Protein AF-A0A3B8PLU9-F1 (afdb_monomer)

Secondary structure (DSSP, 8-state):
---------------------------------PPPPPP----SEEEEEETTTTEEEEEESSS-EEEEEE-TTT-BEEETTEEPB-SSSSB-BGGG--EEEEEEEESS-EEE-TT--TTT-GGGTTS-EEEEEEES--EEE--SS-EEEEEEESS-EEE--

Structure (mmCIF, N/CA/C/O backbone):
data_AF-A0A3B8PLU9-F1
#
_entry.id   AF-A0A3B8PLU9-F1
#
loop_
_atom_site.group_PDB
_atom_site.id
_atom_site.type_symbol
_atom_site.label_atom_id
_atom_site.label_alt_id
_atom_site.label_comp_id
_atom_site.label_asym_id
_atom_site.label_entity_id
_atom_site.label_seq_id
_atom_site.pdbx_PDB_ins_code
_atom_site.Cartn_x
_atom_site.Cartn_y
_atom_site.Cartn_z
_atom_site.occupancy
_atom_site.B_iso_or_equiv
_atom_site.auth_seq_id
_atom_site.auth_comp_id
_atom_site.auth_asym_id
_atom_site.auth_atom_id
_atom_site.pdbx_PDB_model_num
ATOM 1 N N . MET A 1 1 ? 70.080 -74.258 66.917 1.00 35.28 1 MET A N 1
ATOM 2 C CA . MET A 1 1 ? 70.996 -73.400 66.132 1.00 35.28 1 MET A CA 1
ATOM 3 C C . MET A 1 1 ? 70.220 -72.204 65.600 1.00 35.28 1 MET A C 1
ATOM 5 O O . MET A 1 1 ? 69.130 -72.420 65.094 1.00 35.28 1 MET A O 1
ATOM 9 N N . ARG A 1 2 ? 70.853 -71.019 65.653 1.00 40.19 2 ARG A N 1
ATOM 10 C CA . ARG A 1 2 ? 70.473 -69.711 65.072 1.00 40.19 2 ARG A CA 1
ATOM 11 C C . ARG A 1 2 ? 69.335 -68.950 65.753 1.00 40.19 2 ARG A C 1
ATOM 13 O O . ARG A 1 2 ? 68.298 -69.531 66.012 1.00 40.19 2 ARG A O 1
ATOM 20 N N . PHE A 1 3 ? 69.388 -67.638 65.955 1.00 38.44 3 PHE A N 1
ATOM 21 C CA . PHE A 1 3 ? 70.419 -66.618 66.225 1.00 38.44 3 PHE A CA 1
ATOM 22 C C . PHE A 1 3 ? 69.562 -65.376 66.557 1.00 38.44 3 PHE A C 1
ATOM 24 O O . PHE A 1 3 ? 68.587 -65.108 65.858 1.00 38.44 3 PHE A O 1
ATOM 31 N N . SER A 1 4 ? 69.873 -64.679 67.647 1.00 49.12 4 SER A N 1
ATOM 32 C CA . SER A 1 4 ? 69.232 -63.443 68.126 1.00 49.12 4 SER A CA 1
ATOM 33 C C . SER A 1 4 ? 69.298 -62.314 67.087 1.00 49.12 4 SER A C 1
ATOM 35 O O . SER A 1 4 ? 70.133 -62.404 66.192 1.00 49.12 4 SER A O 1
ATOM 37 N N . SER A 1 5 ? 68.527 -61.225 67.251 1.00 44.94 5 SER A N 1
ATOM 38 C CA . SER A 1 5 ? 69.094 -59.857 67.338 1.00 44.94 5 SER A CA 1
ATOM 39 C C . SER A 1 5 ? 68.025 -58.749 67.220 1.00 44.94 5 SER A C 1
ATOM 41 O O . SER A 1 5 ? 67.476 -58.506 66.150 1.00 44.94 5 SER A O 1
ATOM 43 N N . TRP A 1 6 ? 67.829 -58.029 68.332 1.00 40.12 6 TRP A N 1
ATOM 44 C CA . TRP A 1 6 ? 67.984 -56.565 68.362 1.00 40.12 6 TRP A CA 1
ATOM 45 C C . TRP A 1 6 ? 66.875 -55.709 67.729 1.00 40.12 6 TRP A C 1
ATOM 47 O O . TRP A 1 6 ? 67.048 -55.003 66.740 1.00 40.12 6 TRP A O 1
ATOM 57 N N . LEU A 1 7 ? 65.743 -55.674 68.436 1.00 47.16 7 LEU A N 1
ATOM 58 C CA . LEU A 1 7 ? 65.169 -54.386 68.818 1.00 47.16 7 LEU A CA 1
ATOM 59 C C . LEU A 1 7 ? 66.227 -53.633 69.623 1.00 47.16 7 LEU A C 1
ATOM 61 O O . LEU A 1 7 ? 66.482 -54.023 70.755 1.00 47.16 7 LEU A O 1
ATOM 65 N N . GLU A 1 8 ? 66.806 -52.575 69.068 1.00 39.22 8 GLU A N 1
ATOM 66 C CA . GLU A 1 8 ? 66.984 -51.346 69.831 1.00 39.22 8 GLU A CA 1
ATOM 67 C C . GLU A 1 8 ? 67.415 -50.174 68.950 1.00 39.22 8 GLU A C 1
ATOM 69 O O . GLU A 1 8 ? 68.437 -50.178 68.274 1.00 39.22 8 GLU A O 1
ATOM 74 N N . THR A 1 9 ? 66.636 -49.111 69.110 1.00 43.59 9 THR A N 1
ATOM 75 C CA . THR A 1 9 ? 67.189 -47.773 69.282 1.00 43.59 9 THR A CA 1
ATOM 76 C C . THR A 1 9 ? 67.480 -47.003 68.002 1.00 43.59 9 THR A C 1
ATOM 78 O O . THR A 1 9 ? 68.545 -47.053 67.401 1.00 43.59 9 THR A O 1
ATOM 81 N N . VAL A 1 10 ? 66.474 -46.186 67.669 1.00 45.22 10 VAL A N 1
ATOM 82 C CA . VAL A 1 10 ? 66.592 -44.723 67.637 1.00 45.22 10 VAL A CA 1
ATOM 83 C C . VAL A 1 10 ? 67.921 -44.240 67.076 1.00 45.22 10 VAL A C 1
ATOM 85 O O . VAL A 1 10 ? 68.936 -44.309 67.756 1.00 45.22 10 VAL A O 1
ATOM 88 N N . ARG A 1 11 ? 67.869 -43.554 65.935 1.00 43.47 11 ARG A N 1
ATOM 89 C CA . ARG A 1 11 ? 68.372 -42.181 65.858 1.00 43.47 11 ARG A CA 1
ATOM 90 C C . ARG A 1 11 ? 68.079 -41.573 64.491 1.00 43.47 11 ARG A C 1
ATOM 92 O O . ARG A 1 11 ? 68.584 -42.004 63.470 1.00 43.47 11 ARG A O 1
ATOM 99 N N . ILE A 1 12 ? 67.357 -40.459 64.582 1.00 42.72 12 ILE A N 1
ATOM 100 C CA . ILE A 1 12 ? 67.765 -39.191 63.974 1.00 42.72 12 ILE A CA 1
ATOM 101 C C . ILE A 1 12 ? 67.522 -39.124 62.468 1.00 42.72 12 ILE A C 1
ATOM 103 O O . ILE A 1 12 ? 68.250 -39.647 61.642 1.00 42.72 12 ILE A O 1
ATOM 107 N N . ARG A 1 13 ? 66.413 -38.458 62.138 1.00 43.69 13 ARG A N 1
ATOM 108 C CA . ARG A 1 13 ? 66.403 -37.155 61.453 1.00 43.69 13 ARG A CA 1
ATOM 109 C C . ARG A 1 13 ? 67.237 -37.159 60.172 1.00 43.69 13 ARG A C 1
ATOM 111 O O . ARG A 1 13 ? 68.454 -37.083 60.234 1.00 43.69 13 ARG A O 1
ATOM 118 N N . LEU A 1 14 ? 66.553 -36.995 59.048 1.00 43.28 14 LEU A N 1
ATOM 119 C CA . LEU A 1 14 ? 66.641 -35.807 58.187 1.00 43.28 14 LEU A CA 1
ATOM 120 C C . LEU A 1 14 ? 65.974 -36.156 56.860 1.00 43.28 14 LEU A C 1
ATOM 122 O O . LEU A 1 14 ? 66.463 -36.978 56.100 1.00 43.28 14 LEU A O 1
ATOM 126 N N . GLY A 1 15 ? 64.837 -35.529 56.583 1.00 40.97 15 GLY A N 1
ATOM 127 C CA . GLY A 1 15 ? 64.157 -35.739 55.312 1.00 40.97 15 GLY A CA 1
ATOM 128 C C . GLY A 1 15 ? 62.782 -35.110 55.278 1.00 40.97 15 GLY A C 1
ATOM 129 O O . GLY A 1 15 ? 61.786 -35.794 55.095 1.00 40.97 15 GLY A O 1
ATOM 130 N N . ARG A 1 16 ? 62.728 -33.799 55.524 1.00 51.34 16 ARG A N 1
ATOM 131 C CA . ARG A 1 16 ? 61.553 -32.953 55.308 1.00 51.34 16 ARG A CA 1
ATOM 132 C C . ARG A 1 16 ? 60.817 -33.358 54.027 1.00 51.34 16 ARG A C 1
ATOM 134 O O . ARG A 1 16 ? 61.357 -33.200 52.940 1.00 51.34 16 ARG A O 1
ATOM 141 N N . SER A 1 17 ? 59.541 -33.695 54.139 1.00 46.19 17 SER A N 1
ATOM 142 C CA . SER A 1 17 ? 58.591 -33.267 53.119 1.00 46.19 17 SER A CA 1
ATOM 143 C C . SER A 1 17 ? 57.216 -33.091 53.741 1.00 46.19 17 SER A C 1
ATOM 145 O O . SER A 1 17 ? 56.416 -34.016 53.850 1.00 46.19 17 SER A O 1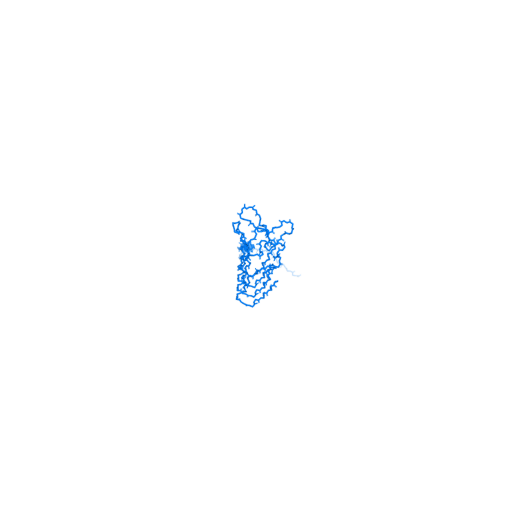
ATOM 147 N N . ARG A 1 18 ? 56.949 -31.851 54.166 1.00 51.06 18 ARG A N 1
ATOM 148 C CA . ARG A 1 18 ? 55.586 -31.330 54.243 1.00 51.06 18 ARG A CA 1
ATOM 149 C C . ARG A 1 18 ? 54.992 -31.487 52.845 1.00 51.06 18 ARG A C 1
ATOM 151 O O . ARG A 1 18 ? 55.233 -30.640 51.986 1.00 51.06 18 ARG A O 1
ATOM 158 N N . ARG A 1 19 ? 54.196 -32.530 52.613 1.00 49.59 19 ARG A N 1
ATOM 159 C CA . ARG A 1 19 ? 53.262 -32.527 51.486 1.00 49.59 19 ARG A CA 1
ATOM 160 C C . ARG A 1 19 ? 52.163 -31.528 51.827 1.00 49.59 19 ARG A C 1
ATOM 162 O O . ARG A 1 19 ? 51.157 -31.858 52.443 1.00 49.59 19 ARG A O 1
ATOM 169 N N . ARG A 1 20 ? 52.443 -30.263 51.491 1.00 50.72 20 ARG A N 1
ATOM 170 C CA . ARG A 1 20 ? 51.455 -29.196 51.338 1.00 50.72 20 ARG A CA 1
ATOM 171 C C . ARG A 1 20 ? 50.312 -29.777 50.517 1.00 50.72 20 ARG A C 1
ATOM 173 O O . ARG A 1 20 ? 50.534 -30.165 49.372 1.00 50.72 20 ARG A O 1
ATOM 180 N N . GLY A 1 21 ? 49.123 -29.843 51.109 1.00 49.34 21 GLY A N 1
ATOM 181 C CA . GLY A 1 21 ? 47.904 -30.026 50.340 1.00 49.34 21 GLY A CA 1
ATOM 182 C C . GLY A 1 21 ? 47.909 -28.974 49.242 1.00 49.34 21 GLY A C 1
ATOM 183 O O . GLY A 1 21 ? 47.992 -27.776 49.517 1.00 49.34 21 GLY A O 1
ATOM 184 N N . THR A 1 22 ? 47.923 -29.423 47.996 1.00 54.22 22 THR A N 1
ATOM 185 C CA . THR A 1 22 ? 47.724 -28.561 46.845 1.00 54.22 22 THR A CA 1
ATOM 186 C C . THR A 1 22 ? 46.280 -28.089 46.912 1.00 54.22 22 THR A C 1
ATOM 188 O O . THR A 1 22 ? 45.369 -28.717 46.378 1.00 54.22 22 THR A O 1
ATOM 191 N N . GLN A 1 23 ? 46.048 -26.979 47.616 1.00 57.41 23 GLN A N 1
ATOM 192 C CA . GLN A 1 23 ? 44.858 -26.173 47.397 1.00 57.41 23 GLN A CA 1
ATOM 193 C C . GLN A 1 23 ? 44.911 -25.759 45.931 1.00 57.41 23 GLN A C 1
ATOM 195 O O . GLN A 1 23 ? 45.637 -24.842 45.550 1.00 57.41 23 GLN A O 1
ATOM 200 N N . ARG A 1 24 ? 44.194 -26.506 45.087 1.00 56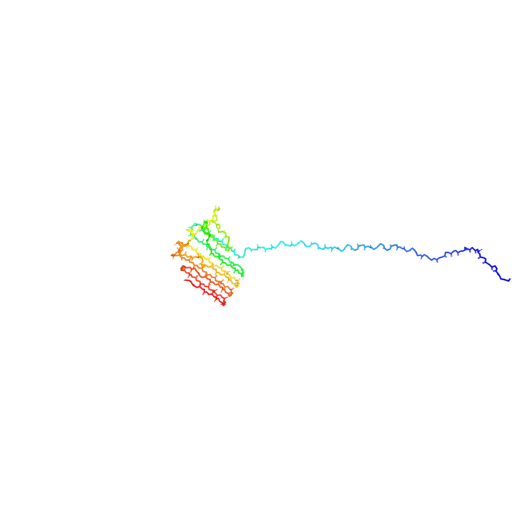.97 24 ARG A N 1
ATOM 201 C CA . ARG A 1 24 ? 43.864 -26.088 43.733 1.00 56.97 24 ARG A CA 1
ATOM 202 C C . ARG A 1 24 ? 43.179 -24.737 43.876 1.00 56.97 24 ARG A C 1
ATOM 204 O O . ARG A 1 24 ? 42.013 -24.673 44.259 1.00 56.97 24 ARG A O 1
ATOM 211 N N . LEU A 1 25 ? 43.926 -23.669 43.615 1.00 60.88 25 LEU A N 1
ATOM 212 C CA . LEU A 1 25 ? 43.372 -22.342 43.425 1.00 60.88 25 LEU A CA 1
ATOM 213 C C . LEU A 1 25 ? 42.349 -22.491 42.305 1.00 60.88 25 LEU A C 1
ATOM 215 O O . LEU A 1 25 ? 42.704 -22.726 41.149 1.00 60.88 25 LEU A O 1
ATOM 219 N N . ARG A 1 26 ? 41.065 -22.467 42.673 1.00 60.75 26 ARG A N 1
ATOM 220 C CA . ARG A 1 26 ? 39.966 -22.415 41.718 1.00 60.75 26 ARG A CA 1
ATOM 221 C C . ARG A 1 26 ? 40.181 -21.145 40.909 1.00 60.75 26 ARG A C 1
ATOM 223 O O . ARG A 1 26 ? 39.891 -20.051 41.384 1.00 60.75 26 ARG A O 1
ATOM 230 N N . ARG A 1 27 ? 40.735 -21.291 39.706 1.00 60.53 27 ARG A N 1
ATOM 231 C CA . ARG A 1 27 ? 40.785 -20.226 38.713 1.00 60.53 27 ARG A CA 1
ATOM 232 C C . ARG A 1 27 ? 39.330 -19.847 38.453 1.00 60.53 27 ARG A C 1
ATOM 234 O O . ARG A 1 27 ? 38.612 -20.605 37.808 1.00 60.53 27 ARG A O 1
ATOM 241 N N . ARG A 1 28 ? 38.871 -18.732 39.035 1.00 63.62 28 ARG A N 1
ATOM 242 C CA . ARG A 1 28 ? 37.598 -18.110 38.662 1.00 63.62 28 ARG A CA 1
ATOM 243 C C . ARG A 1 28 ? 37.772 -17.695 37.210 1.00 63.62 28 ARG A C 1
ATOM 245 O O . ARG A 1 28 ? 38.381 -16.673 36.921 1.00 63.62 28 ARG A O 1
ATOM 252 N N . THR A 1 29 ? 37.332 -18.545 36.294 1.00 67.19 29 THR A N 1
ATOM 253 C CA . THR A 1 29 ? 37.116 -18.147 34.910 1.00 67.19 29 THR A CA 1
ATOM 254 C C . THR A 1 29 ? 36.005 -17.113 34.960 1.00 67.19 29 THR A C 1
ATOM 256 O O . THR A 1 29 ? 34.863 -17.456 35.268 1.00 67.19 29 THR A O 1
ATOM 259 N N . MET A 1 30 ? 36.360 -15.846 34.767 1.00 65.69 30 MET A N 1
ATOM 260 C CA . MET A 1 30 ? 35.392 -14.786 34.533 1.00 65.69 30 MET A CA 1
ATOM 261 C C . MET A 1 30 ? 34.600 -15.215 33.296 1.00 65.69 30 MET A C 1
ATOM 263 O O . MET A 1 30 ? 35.173 -15.356 32.219 1.00 65.69 30 MET A O 1
ATOM 267 N N . ARG A 1 31 ? 33.329 -15.569 33.486 1.00 71.50 31 ARG A N 1
ATOM 268 C CA . ARG A 1 31 ? 32.410 -15.814 32.380 1.00 71.50 31 ARG A CA 1
ATOM 269 C C . ARG A 1 31 ? 31.863 -14.443 32.004 1.00 71.50 31 ARG A C 1
ATOM 271 O O . ARG A 1 31 ? 31.132 -13.897 32.830 1.00 71.50 31 ARG A O 1
ATOM 278 N N . PRO A 1 32 ? 32.248 -13.847 30.864 1.00 71.12 32 PRO A N 1
ATOM 279 C CA . PRO A 1 32 ? 31.536 -12.676 30.384 1.00 71.12 32 PRO A CA 1
ATOM 280 C C . PRO A 1 32 ? 30.076 -13.094 30.195 1.00 71.12 32 PRO A C 1
ATOM 282 O O . PRO A 1 32 ? 29.787 -14.040 29.464 1.00 71.12 32 PRO A O 1
ATOM 285 N N . ALA A 1 33 ? 29.181 -12.466 30.949 1.00 77.06 33 ALA A N 1
ATOM 286 C CA . ALA A 1 33 ? 27.756 -12.547 30.699 1.00 77.06 33 ALA A CA 1
ATOM 287 C C . ALA A 1 33 ? 27.467 -11.463 29.662 1.00 77.06 33 ALA A C 1
ATOM 289 O O . ALA A 1 33 ? 27.616 -10.281 29.957 1.00 77.06 33 ALA A O 1
ATOM 290 N N . VAL A 1 34 ? 27.173 -11.879 28.435 1.00 75.94 34 VAL A N 1
ATOM 291 C CA . VAL A 1 34 ? 26.585 -11.001 27.426 1.00 75.94 34 VAL A CA 1
ATOM 292 C C . VAL A 1 34 ? 25.091 -11.242 27.540 1.00 75.94 34 VAL A C 1
ATOM 294 O O . VAL A 1 34 ? 24.648 -12.381 27.381 1.00 75.94 34 VAL A O 1
ATOM 297 N N . GLU A 1 35 ? 24.338 -10.215 27.914 1.00 81.88 35 GLU A N 1
ATOM 298 C CA . GLU A 1 35 ? 22.884 -10.282 27.834 1.00 81.88 35 GLU A CA 1
ATOM 299 C C . GLU A 1 35 ? 22.519 -10.335 26.346 1.00 81.88 35 GLU A C 1
ATOM 301 O O . GLU A 1 35 ? 23.032 -9.515 25.577 1.00 81.88 35 GLU A O 1
ATOM 306 N N . PRO A 1 36 ? 21.735 -11.334 25.901 1.00 79.81 36 PRO A N 1
ATOM 307 C CA . PRO A 1 36 ? 21.265 -11.344 24.529 1.00 79.81 36 PRO A CA 1
ATOM 308 C C . PRO A 1 36 ? 20.439 -10.077 24.323 1.00 79.81 36 PRO A C 1
ATOM 310 O O . PRO A 1 36 ? 19.527 -9.801 25.101 1.00 79.81 36 PRO A O 1
ATOM 313 N N . LEU A 1 37 ? 20.791 -9.299 23.300 1.00 76.25 37 LEU A N 1
ATOM 314 C CA . LEU A 1 37 ? 19.915 -8.233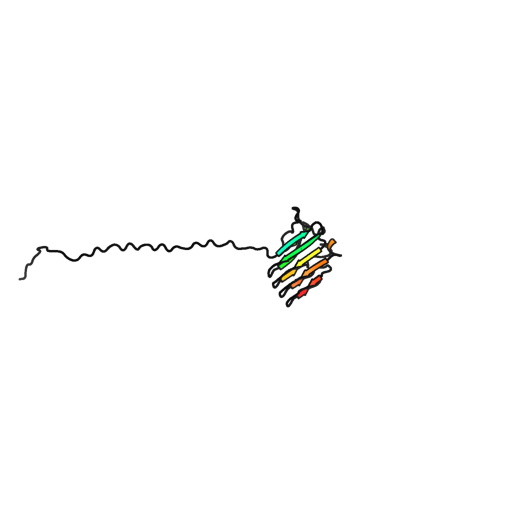 22.837 1.00 76.25 37 LEU A CA 1
ATOM 315 C C . LEU A 1 37 ? 18.578 -8.870 22.457 1.00 76.25 37 LEU A C 1
ATOM 317 O O . LEU A 1 37 ? 18.547 -9.974 21.904 1.00 76.25 37 LEU A O 1
ATOM 321 N N . GLU A 1 38 ? 17.491 -8.188 22.793 1.00 77.81 38 GLU A N 1
ATOM 322 C CA . GLU A 1 38 ? 16.161 -8.570 22.338 1.00 77.81 38 GLU A CA 1
ATOM 323 C C . GLU A 1 38 ? 16.147 -8.719 20.811 1.00 77.81 38 GLU A C 1
ATOM 325 O O . GLU A 1 38 ? 16.833 -7.991 20.084 1.00 77.81 38 GLU A O 1
ATOM 330 N N . SER A 1 39 ? 15.408 -9.711 20.315 1.00 72.06 39 SER A N 1
ATOM 331 C CA . SER A 1 39 ? 15.189 -9.853 18.879 1.00 72.06 39 SER A CA 1
ATOM 332 C C . SER A 1 39 ? 14.490 -8.594 18.371 1.00 72.06 39 SER A C 1
ATOM 334 O O . SER A 1 39 ? 13.424 -8.245 18.869 1.00 72.06 39 SER A O 1
ATOM 336 N N . ARG A 1 40 ? 15.087 -7.905 17.392 1.00 59.34 40 ARG A N 1
ATOM 337 C CA . ARG A 1 40 ? 14.428 -6.783 16.718 1.00 59.34 40 ARG A CA 1
ATOM 338 C C . ARG A 1 40 ? 13.367 -7.357 15.781 1.00 59.34 40 ARG A C 1
ATOM 340 O O . ARG A 1 40 ? 13.716 -8.052 14.834 1.00 59.34 40 ARG A O 1
ATOM 347 N N . THR A 1 41 ? 12.103 -7.066 16.050 1.00 61.59 41 THR A N 1
ATOM 348 C CA . THR A 1 41 ? 11.022 -7.097 15.060 1.00 61.59 41 THR A CA 1
ATOM 349 C C . THR A 1 41 ? 10.851 -5.656 14.595 1.00 61.59 41 THR A C 1
ATOM 351 O O . THR A 1 41 ? 10.203 -4.866 15.281 1.00 61.59 41 THR A O 1
ATOM 354 N N . LEU A 1 42 ? 11.551 -5.258 13.535 1.00 61.56 42 LEU A N 1
ATOM 355 C CA . LEU A 1 42 ? 11.305 -3.949 12.930 1.00 61.56 42 LEU A CA 1
ATOM 356 C C . LEU A 1 42 ? 10.084 -4.097 12.023 1.00 61.56 42 LEU A C 1
ATOM 358 O O . LEU A 1 42 ? 9.986 -5.098 11.319 1.00 61.56 42 LEU A O 1
ATOM 362 N N . LEU A 1 43 ? 9.154 -3.142 12.094 1.00 66.25 43 LEU A N 1
ATOM 363 C CA . LEU A 1 43 ? 8.221 -2.934 10.993 1.00 66.25 43 LEU A CA 1
ATOM 364 C C . LEU A 1 43 ? 9.081 -2.483 9.819 1.00 66.25 43 LEU A C 1
ATOM 366 O O . LEU A 1 43 ? 9.669 -1.407 9.887 1.00 66.25 43 LEU A O 1
ATOM 370 N N . SER A 1 44 ? 9.220 -3.343 8.826 1.00 81.19 44 SER A N 1
ATOM 371 C CA . SER A 1 44 ? 9.842 -3.010 7.550 1.00 81.19 44 SER A CA 1
ATOM 372 C C . SER A 1 44 ? 8.849 -2.327 6.614 1.00 81.19 44 SER A C 1
ATOM 374 O O . SER A 1 44 ? 9.262 -1.549 5.772 1.00 81.19 44 SER A O 1
ATOM 376 N N . VAL A 1 45 ? 7.543 -2.538 6.812 1.00 92.38 45 VAL A N 1
ATOM 377 C CA . VAL A 1 45 ? 6.468 -1.829 6.106 1.00 92.38 45 VAL A CA 1
ATOM 378 C C . VAL A 1 45 ? 5.827 -0.812 7.044 1.00 92.38 45 VAL A C 1
ATOM 380 O O . VAL A 1 45 ? 5.415 -1.148 8.160 1.00 92.38 45 VAL A O 1
ATOM 383 N N . THR A 1 46 ? 5.728 0.433 6.593 1.00 92.88 46 THR A N 1
ATOM 384 C CA . THR A 1 46 ? 5.068 1.529 7.307 1.00 92.88 46 THR A CA 1
ATOM 385 C C . THR A 1 46 ? 3.924 2.091 6.476 1.00 92.88 46 THR A C 1
ATOM 387 O O . THR A 1 46 ? 4.045 2.209 5.266 1.00 92.88 46 THR A O 1
ATOM 390 N N . SER A 1 47 ? 2.808 2.424 7.124 1.00 94.50 47 SER A N 1
ATOM 391 C CA . SER A 1 47 ? 1.624 3.000 6.480 1.00 94.50 47 SER A CA 1
ATOM 392 C C . SER A 1 47 ? 1.204 4.274 7.206 1.00 94.50 47 SER A C 1
ATOM 394 O O . SER A 1 47 ? 1.048 4.259 8.433 1.00 94.50 47 SER A O 1
ATOM 396 N N . VAL A 1 48 ? 0.999 5.363 6.472 1.00 94.69 48 VAL A N 1
ATOM 397 C CA . VAL A 1 48 ? 0.586 6.664 7.004 1.00 94.69 48 VAL A CA 1
ATOM 398 C C . VAL A 1 48 ? -0.617 7.159 6.217 1.00 94.69 48 VAL A C 1
ATOM 400 O O . VAL A 1 48 ? -0.562 7.282 5.001 1.00 94.69 48 VAL A O 1
ATOM 403 N N . PHE A 1 49 ? -1.698 7.476 6.925 1.00 96.50 49 PHE A N 1
ATOM 404 C CA . PHE A 1 49 ? -2.904 8.035 6.327 1.00 96.50 49 PHE A CA 1
ATOM 405 C C . PHE A 1 49 ? -3.032 9.531 6.614 1.00 96.50 49 PHE A C 1
ATOM 407 O O . PHE A 1 49 ? -2.797 9.987 7.739 1.00 96.50 49 PHE A O 1
ATOM 414 N N . ASN A 1 50 ? -3.442 10.299 5.605 1.00 95.00 50 ASN A N 1
ATOM 415 C CA . ASN A 1 50 ? -3.763 11.712 5.736 1.00 95.00 50 ASN A CA 1
ATOM 416 C C . ASN A 1 50 ? -5.287 11.940 5.692 1.00 95.00 50 ASN A C 1
ATOM 418 O O . ASN A 1 50 ? -5.859 12.042 4.607 1.00 95.00 50 ASN A O 1
ATOM 422 N N . PRO A 1 51 ? -5.954 12.160 6.840 1.00 91.56 51 PRO A N 1
ATOM 423 C CA . PRO A 1 51 ? -7.412 12.311 6.901 1.00 91.56 51 PRO A CA 1
ATOM 424 C C . PRO A 1 51 ? -7.940 13.604 6.262 1.00 91.56 51 PRO A C 1
ATOM 426 O O . PRO A 1 51 ? -9.146 13.773 6.106 1.00 91.56 51 PRO A O 1
ATOM 429 N N . MET A 1 52 ? -7.069 14.561 5.924 1.00 90.56 52 MET A N 1
ATOM 430 C CA . MET A 1 52 ? -7.486 15.803 5.263 1.00 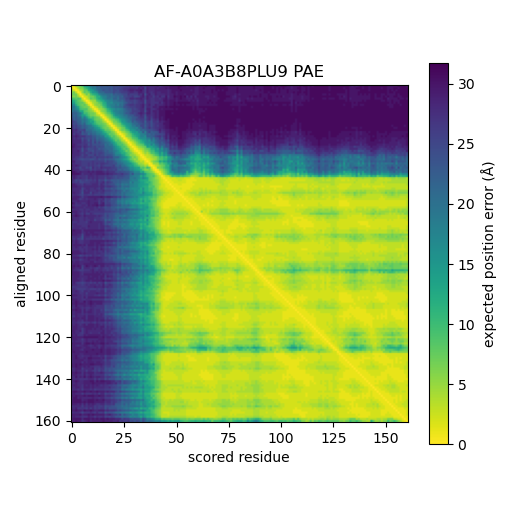90.56 52 MET A CA 1
ATOM 431 C C . MET A 1 52 ? -7.629 15.640 3.749 1.00 90.56 52 MET A C 1
ATOM 433 O O . MET A 1 52 ? -8.364 16.413 3.132 1.00 90.56 52 MET A O 1
ATOM 437 N N . THR A 1 53 ? -6.895 14.697 3.158 1.00 91.38 53 THR A N 1
ATOM 438 C CA . THR A 1 53 ? -6.869 14.454 1.710 1.00 91.38 53 THR A CA 1
ATOM 439 C C . THR A 1 53 ? -7.422 13.082 1.331 1.00 91.38 53 THR A C 1
ATOM 441 O O . THR A 1 53 ? -7.978 12.970 0.243 1.00 91.38 53 THR A O 1
ATOM 444 N N . GLY A 1 54 ? -7.370 12.101 2.239 1.00 92.56 54 GLY A N 1
ATOM 445 C CA . GLY A 1 54 ? -7.737 10.701 2.000 1.00 92.56 54 GLY A CA 1
ATOM 446 C C . GLY A 1 54 ? -6.589 9.860 1.431 1.00 92.56 54 GLY A C 1
ATOM 447 O O . GLY A 1 54 ? -6.819 8.763 0.929 1.00 92.56 54 GLY A O 1
ATOM 448 N N . ASP A 1 55 ? -5.358 10.371 1.501 1.00 94.75 55 ASP A N 1
ATOM 449 C CA . ASP A 1 55 ? -4.187 9.715 0.920 1.00 94.75 55 ASP A CA 1
ATOM 450 C C . ASP A 1 55 ? -3.603 8.687 1.895 1.00 94.75 55 ASP A C 1
ATOM 452 O O . ASP A 1 55 ? -3.355 9.006 3.066 1.00 94.75 55 ASP A O 1
ATOM 456 N N . LEU A 1 56 ? -3.369 7.468 1.409 1.00 96.31 56 LEU A N 1
ATOM 457 C CA . LEU A 1 56 ? -2.638 6.422 2.116 1.00 96.31 56 LEU A CA 1
ATOM 458 C C . LEU A 1 56 ? -1.260 6.225 1.479 1.00 96.31 56 LEU A C 1
ATOM 460 O O . LEU A 1 56 ? -1.162 5.738 0.354 1.00 96.31 56 LEU A O 1
ATOM 464 N N . ASP A 1 57 ? -0.212 6.540 2.235 1.00 96.69 57 ASP A N 1
ATOM 465 C CA . ASP A 1 57 ? 1.178 6.314 1.845 1.00 96.69 57 ASP A CA 1
ATOM 466 C C . ASP A 1 57 ? 1.717 5.061 2.543 1.00 96.69 57 ASP A C 1
ATOM 468 O O . ASP A 1 57 ? 1.627 4.934 3.769 1.00 96.69 57 ASP A O 1
ATOM 472 N N . ILE A 1 58 ? 2.288 4.136 1.772 1.00 96.88 58 ILE A N 1
ATOM 473 C CA . ILE A 1 58 ? 2.913 2.902 2.259 1.00 96.88 58 ILE A CA 1
ATOM 474 C C . ILE A 1 58 ? 4.361 2.861 1.769 1.00 96.88 58 ILE A C 1
ATOM 476 O O . ILE A 1 58 ? 4.611 2.992 0.575 1.00 96.88 58 ILE A O 1
ATOM 480 N N . ASP A 1 59 ? 5.301 2.661 2.687 1.00 95.25 59 ASP A N 1
ATOM 481 C CA . ASP A 1 59 ? 6.742 2.668 2.414 1.00 95.25 59 ASP A CA 1
ATOM 482 C C . ASP A 1 59 ? 7.415 1.455 3.062 1.00 95.25 59 ASP A C 1
ATOM 484 O O . ASP A 1 59 ? 7.048 1.066 4.184 1.00 95.25 59 ASP A O 1
ATOM 488 N N . SER A 1 60 ? 8.392 0.871 2.366 1.00 94.56 60 SER A N 1
ATOM 489 C CA . SER A 1 60 ? 9.221 -0.210 2.891 1.00 94.56 60 SER A CA 1
ATOM 490 C C . SER A 1 60 ? 10.720 -0.026 2.617 1.00 94.56 60 SER A C 1
ATOM 492 O O . SER A 1 60 ? 11.134 0.758 1.764 1.00 94.56 60 SER A O 1
ATOM 494 N N . ASP A 1 61 ? 11.562 -0.677 3.431 1.00 91.25 61 ASP A N 1
ATOM 495 C CA . ASP A 1 61 ? 13.017 -0.460 3.463 1.00 91.25 61 ASP A CA 1
ATOM 496 C C . ASP A 1 61 ? 13.864 -1.715 3.190 1.00 91.25 61 ASP A C 1
ATOM 498 O O . ASP A 1 61 ? 15.101 -1.664 3.275 1.00 91.25 61 ASP A O 1
ATOM 502 N N . ALA A 1 62 ? 13.217 -2.834 2.874 1.00 91.50 62 ALA A N 1
ATOM 503 C CA . ALA A 1 62 ? 13.838 -4.119 2.600 1.00 91.50 62 ALA A CA 1
ATOM 504 C C . ALA A 1 62 ? 12.932 -4.970 1.694 1.00 91.50 62 ALA A C 1
ATOM 506 O O . ALA A 1 62 ? 11.905 -4.508 1.230 1.00 91.50 62 ALA A O 1
ATOM 507 N N . ALA A 1 63 ? 13.331 -6.226 1.466 1.00 93.50 63 ALA A N 1
ATOM 508 C CA . ALA A 1 63 ? 12.500 -7.190 0.756 1.00 93.50 63 ALA A CA 1
ATOM 509 C C . ALA A 1 63 ? 11.300 -7.604 1.617 1.00 93.50 63 ALA A C 1
ATOM 511 O O . ALA A 1 63 ? 11.460 -8.317 2.622 1.00 93.50 63 ALA A O 1
ATOM 512 N N . ASP A 1 64 ? 10.116 -7.209 1.177 1.00 94.88 64 ASP A N 1
ATOM 513 C CA . ASP A 1 64 ? 8.893 -7.234 1.948 1.00 94.88 64 ASP A CA 1
ATOM 514 C C . ASP A 1 64 ? 7.683 -7.720 1.152 1.00 94.88 64 ASP A C 1
ATOM 516 O O . ASP A 1 64 ? 7.674 -7.921 -0.061 1.00 94.88 64 ASP A O 1
ATOM 520 N N . THR A 1 65 ? 6.622 -8.013 1.893 1.00 95.56 65 THR A N 1
ATOM 521 C CA . THR A 1 65 ? 5.311 -8.296 1.319 1.00 95.56 65 THR A CA 1
ATOM 522 C C . THR A 1 65 ? 4.370 -7.202 1.781 1.00 95.56 65 THR A C 1
ATOM 524 O O . THR A 1 65 ? 4.305 -6.931 2.977 1.00 95.56 65 THR A O 1
ATOM 527 N N . ILE A 1 66 ? 3.659 -6.581 0.846 1.00 96.56 66 ILE A N 1
ATOM 528 C CA . ILE A 1 66 ? 2.725 -5.483 1.066 1.00 96.56 66 ILE A CA 1
ATOM 529 C C . ILE A 1 66 ? 1.379 -5.905 0.486 1.00 96.56 66 ILE A C 1
ATOM 531 O O . ILE A 1 66 ? 1.185 -5.942 -0.726 1.00 96.56 66 ILE A O 1
ATOM 535 N N . VAL A 1 67 ? 0.435 -6.235 1.360 1.00 96.81 67 VAL A N 1
ATOM 536 C CA . VAL A 1 67 ? -0.937 -6.579 0.981 1.00 96.81 67 VAL A CA 1
ATOM 537 C C . VAL A 1 67 ? -1.862 -5.501 1.507 1.00 96.81 67 VAL A C 1
ATOM 539 O O . VAL A 1 67 ? -1.943 -5.310 2.723 1.00 96.81 67 VAL A O 1
ATOM 542 N N . VAL A 1 68 ? -2.579 -4.830 0.607 1.00 96.12 68 VAL A N 1
ATOM 543 C CA . VAL A 1 68 ? -3.613 -3.859 0.980 1.00 96.12 68 VAL A CA 1
ATOM 544 C C . VAL A 1 68 ? -4.976 -4.507 0.801 1.00 96.12 68 VAL A C 1
ATOM 546 O O . VAL A 1 68 ? -5.299 -5.050 -0.254 1.00 96.12 68 VAL A O 1
ATOM 549 N N . SER A 1 69 ? -5.779 -4.484 1.858 1.00 94.94 69 SER A N 1
ATOM 550 C CA . SER A 1 69 ? -7.105 -5.098 1.867 1.00 94.94 69 SER A CA 1
ATOM 551 C C . SER A 1 69 ? -8.070 -4.334 2.768 1.00 94.94 69 SER A C 1
ATOM 553 O O . SER A 1 69 ? -7.725 -3.302 3.340 1.00 94.94 69 SER A O 1
ATOM 555 N N . MET A 1 70 ? -9.301 -4.827 2.866 1.00 95.25 70 MET A N 1
ATOM 556 C CA . MET A 1 70 ? -10.331 -4.286 3.745 1.00 95.25 70 MET A CA 1
ATOM 557 C C . MET A 1 70 ? -10.890 -5.411 4.614 1.00 95.25 70 MET A C 1
ATOM 559 O O . MET A 1 70 ? -11.174 -6.503 4.111 1.00 95.25 70 MET A O 1
ATOM 563 N N . ASP A 1 71 ? -11.105 -5.138 5.897 1.00 94.69 71 ASP A N 1
ATOM 564 C CA . ASP A 1 71 ? -11.862 -6.026 6.771 1.00 94.69 71 ASP A CA 1
ATOM 565 C C . ASP A 1 71 ? -13.347 -6.032 6.365 1.00 94.69 71 ASP A C 1
ATOM 567 O O . ASP A 1 71 ? -14.005 -4.995 6.276 1.00 94.69 71 ASP A O 1
ATOM 571 N N . ALA A 1 72 ? -13.901 -7.215 6.105 1.00 89.62 72 ALA A N 1
ATOM 572 C CA . ALA A 1 72 ? -15.273 -7.349 5.617 1.00 89.62 72 ALA A CA 1
ATOM 573 C C . ALA A 1 72 ? -16.352 -7.087 6.688 1.00 89.62 72 ALA A C 1
ATOM 575 O O . ALA A 1 72 ? -17.517 -6.888 6.336 1.00 89.62 72 ALA A O 1
ATOM 576 N N . GLU A 1 73 ? -16.002 -7.134 7.977 1.00 91.94 73 GLU A N 1
ATOM 577 C CA . GLU A 1 73 ? -16.916 -6.876 9.092 1.00 91.94 73 GLU A CA 1
ATOM 578 C C . GLU A 1 73 ? -16.876 -5.408 9.526 1.00 91.94 73 GLU A C 1
ATOM 580 O O . GLU A 1 73 ? -17.933 -4.823 9.778 1.00 91.94 73 GLU A O 1
ATOM 585 N N . THR A 1 74 ? -15.680 -4.818 9.614 1.00 91.56 74 THR A N 1
ATOM 586 C CA . THR A 1 74 ? -15.479 -3.450 10.122 1.00 91.56 74 THR A CA 1
ATOM 587 C C . THR A 1 74 ? -15.292 -2.401 9.031 1.00 91.56 74 THR A C 1
ATOM 589 O O . THR A 1 74 ? -15.346 -1.214 9.344 1.00 91.56 74 THR A O 1
ATOM 592 N N . THR A 1 75 ? -15.125 -2.801 7.763 1.00 92.44 75 THR A N 1
ATOM 593 C CA . THR A 1 75 ? -14.808 -1.921 6.615 1.00 92.44 75 THR A CA 1
ATOM 594 C C . THR A 1 75 ? -13.503 -1.134 6.770 1.00 92.44 75 THR A C 1
ATOM 596 O O . THR A 1 75 ? -13.269 -0.162 6.055 1.00 92.44 75 THR A O 1
ATOM 599 N N . GLU A 1 76 ? -12.645 -1.562 7.696 1.00 95.25 76 GLU A N 1
ATOM 600 C CA . GLU A 1 76 ? -11.357 -0.934 7.975 1.00 95.25 76 GLU A CA 1
ATOM 601 C C . GLU A 1 76 ? -10.315 -1.348 6.937 1.00 95.25 76 GLU A C 1
ATOM 603 O O . GLU A 1 76 ? -10.268 -2.503 6.509 1.00 95.25 76 GLU A O 1
ATOM 608 N N . VAL A 1 77 ? -9.452 -0.411 6.555 1.00 95.50 77 VAL A N 1
ATOM 609 C CA . VAL A 1 77 ? -8.322 -0.670 5.665 1.00 95.50 77 VAL A CA 1
ATOM 610 C C . VAL A 1 77 ? -7.216 -1.378 6.437 1.00 95.50 77 VAL A C 1
ATOM 612 O O . VAL A 1 77 ? -6.826 -0.970 7.536 1.00 95.50 77 VAL A O 1
ATOM 615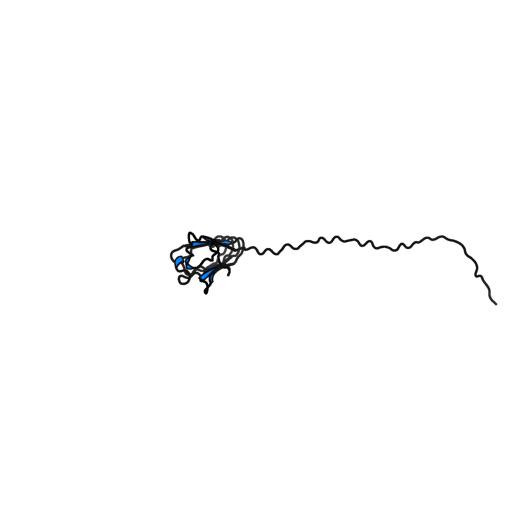 N N . LEU A 1 78 ? -6.704 -2.448 5.838 1.00 95.38 78 LEU A N 1
ATOM 616 C CA . LEU A 1 78 ? -5.654 -3.293 6.384 1.00 95.38 78 LEU A CA 1
ATOM 617 C C . LEU A 1 78 ? -4.422 -3.244 5.479 1.00 95.38 78 LEU A C 1
ATOM 619 O O . LEU A 1 78 ? -4.534 -3.445 4.269 1.00 95.38 78 LEU A O 1
ATOM 623 N N . VAL A 1 79 ? -3.247 -3.076 6.081 1.00 95.44 79 VAL A N 1
ATOM 624 C CA . VAL A 1 79 ? -1.946 -3.306 5.438 1.00 95.44 79 VAL A CA 1
ATOM 625 C C . VAL A 1 79 ? -1.281 -4.471 6.159 1.00 95.44 79 VAL A C 1
ATOM 627 O O . VAL A 1 79 ? -1.039 -4.396 7.363 1.00 95.44 79 VAL A O 1
ATOM 630 N N . ASN A 1 80 ? -1.011 -5.569 5.450 1.00 94.19 80 ASN A N 1
ATOM 631 C CA . ASN A 1 80 ? -0.451 -6.800 6.027 1.00 94.19 80 ASN A CA 1
ATOM 632 C C . ASN A 1 80 ? -1.226 -7.304 7.263 1.00 94.19 80 ASN A C 1
ATOM 634 O O . ASN A 1 80 ? -0.635 -7.586 8.307 1.00 94.19 80 ASN A O 1
ATOM 638 N N . ASP A 1 81 ? -2.557 -7.381 7.152 1.00 92.12 81 ASP A N 1
ATOM 639 C CA . ASP A 1 81 ? -3.493 -7.761 8.227 1.00 92.12 81 ASP A CA 1
ATOM 640 C C . ASP A 1 81 ? -3.507 -6.821 9.455 1.00 92.12 81 ASP A C 1
ATOM 642 O O . ASP A 1 81 ? -4.146 -7.125 10.467 1.00 92.12 81 ASP A O 1
ATOM 646 N N . ALA A 1 82 ? -2.826 -5.673 9.395 1.00 92.75 82 ALA A N 1
ATOM 647 C CA . ALA A 1 82 ? -2.842 -4.658 10.442 1.00 92.75 82 ALA A CA 1
ATOM 648 C C . ALA A 1 82 ? -3.737 -3.479 10.044 1.00 92.75 82 ALA A C 1
ATOM 650 O O . ALA A 1 82 ? -3.615 -2.937 8.948 1.00 92.75 82 ALA A O 1
ATOM 651 N N . VAL A 1 83 ? -4.617 -3.068 10.959 1.00 94.75 83 VAL A N 1
ATOM 652 C CA . VAL A 1 83 ? -5.505 -1.915 10.759 1.00 94.75 83 VAL A CA 1
ATOM 653 C C . VAL A 1 83 ? -4.695 -0.623 10.678 1.00 94.75 83 VAL A C 1
ATOM 655 O O . VAL A 1 83 ? -3.819 -0.383 11.514 1.00 94.75 83 VAL A O 1
ATOM 658 N N . VAL A 1 84 ? -5.020 0.215 9.694 1.00 94.75 84 VAL A N 1
ATOM 659 C CA . VAL A 1 84 ? -4.428 1.548 9.531 1.00 94.75 84 VAL A CA 1
ATOM 660 C C . VAL A 1 84 ? -5.119 2.548 10.467 1.00 94.75 84 VAL A C 1
ATOM 662 O O . VAL A 1 84 ? -6.345 2.644 10.501 1.00 94.75 84 VAL A O 1
ATOM 665 N N . ASP A 1 85 ? -4.328 3.300 11.235 1.00 93.56 85 ASP A N 1
ATOM 666 C CA . ASP A 1 85 ? -4.805 4.346 12.154 1.00 93.56 85 ASP A CA 1
ATOM 667 C C . ASP A 1 85 ? -4.975 5.688 11.421 1.00 93.56 85 ASP A C 1
ATOM 669 O O . ASP A 1 85 ? -4.105 6.096 10.641 1.00 93.56 85 ASP A O 1
ATOM 673 N N . ASP A 1 86 ? -6.065 6.400 11.710 1.00 92.50 86 ASP A N 1
ATOM 674 C CA . ASP A 1 86 ? -6.424 7.676 11.069 1.00 92.50 86 ASP A CA 1
ATOM 675 C C . ASP A 1 86 ? -5.589 8.886 11.550 1.00 92.50 86 ASP A C 1
ATOM 677 O O . ASP A 1 86 ? -5.824 10.026 11.137 1.00 92.50 86 ASP A O 1
ATOM 681 N N . GLN A 1 87 ? -4.617 8.659 12.442 1.00 89.75 87 GLN A N 1
ATOM 682 C CA . GLN A 1 87 ? -3.780 9.655 13.124 1.00 89.75 87 GLN A CA 1
ATOM 683 C C . GLN A 1 87 ? -4.543 10.585 14.088 1.00 89.75 87 GLN A C 1
ATOM 685 O O . GLN A 1 87 ? -3.962 11.508 14.671 1.00 89.75 87 GLN A O 1
ATOM 690 N N . GLN A 1 88 ? -5.838 10.347 14.292 1.00 88.88 88 GLN A N 1
ATOM 691 C CA . GLN A 1 88 ? -6.739 11.068 15.197 1.00 88.88 88 GLN A CA 1
ATOM 692 C C . GLN A 1 88 ? -7.270 10.172 16.333 1.00 88.88 88 GLN A C 1
ATOM 694 O O . GLN A 1 88 ? -7.988 10.657 17.215 1.00 88.88 88 GLN A O 1
ATOM 699 N N . GLY A 1 89 ? -6.848 8.904 16.374 1.00 86.06 89 GLY A N 1
ATOM 700 C CA . GLY A 1 89 ? -7.232 7.910 17.378 1.00 86.06 89 GLY A CA 1
ATOM 701 C C . GLY A 1 89 ? -8.418 7.034 16.968 1.00 86.06 89 GLY A C 1
ATOM 702 O O . GLY A 1 89 ? -9.024 6.401 17.839 1.00 86.06 89 GLY A O 1
ATO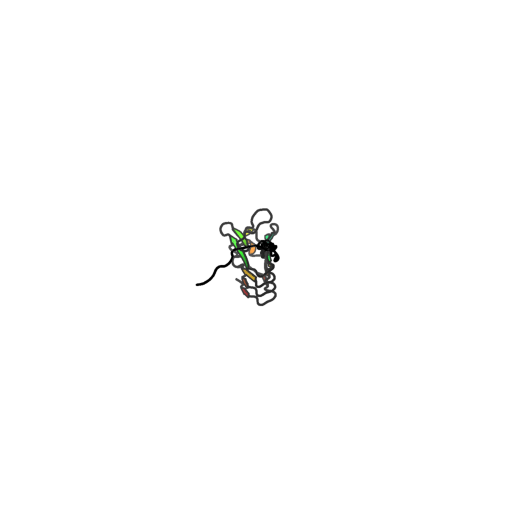M 703 N N . GLY A 1 90 ? -8.761 7.040 15.681 1.00 91.69 90 GLY A N 1
ATOM 704 C CA . GLY A 1 90 ? -9.667 6.124 15.003 1.00 91.69 90 GLY A CA 1
ATOM 705 C C . GLY A 1 90 ? -8.934 5.252 13.980 1.00 91.69 90 GLY A C 1
ATOM 706 O O . GLY A 1 90 ? -7.708 5.143 13.967 1.00 91.69 90 GLY A O 1
ATOM 707 N N . THR A 1 91 ? -9.711 4.597 13.130 1.00 94.25 91 THR A N 1
ATOM 708 C CA . THR A 1 91 ? -9.233 3.667 12.107 1.00 94.25 91 THR A CA 1
ATOM 709 C C . THR A 1 91 ? -9.717 4.129 10.747 1.00 94.25 91 THR A C 1
ATOM 711 O O . THR A 1 91 ? -10.780 4.736 10.638 1.00 94.25 91 THR A O 1
ATOM 714 N N . VAL A 1 92 ? -8.915 3.867 9.721 1.00 94.62 92 VAL A N 1
ATOM 715 C CA . VAL A 1 92 ? -9.237 4.264 8.350 1.00 94.62 92 VAL A CA 1
ATOM 716 C C . VAL A 1 92 ? -10.232 3.275 7.769 1.00 94.62 92 VAL A C 1
ATOM 718 O O . VAL A 1 92 ? -9.986 2.068 7.777 1.00 94.62 92 VAL A O 1
ATOM 721 N N . THR A 1 93 ? -11.334 3.785 7.240 1.00 93.62 93 THR A N 1
ATOM 722 C CA . THR A 1 93 ? -12.347 3.002 6.526 1.00 93.62 93 THR A CA 1
ATOM 723 C C . THR A 1 93 ? -12.191 3.129 5.011 1.00 93.62 93 THR A C 1
ATOM 725 O O . THR A 1 93 ? -11.562 4.058 4.505 1.00 93.62 93 THR A O 1
ATOM 728 N N . ALA A 1 94 ? -12.714 2.158 4.260 1.00 91.19 94 ALA A N 1
ATOM 729 C CA . ALA A 1 94 ? -12.541 2.107 2.805 1.00 91.19 94 ALA A CA 1
ATOM 730 C C . ALA A 1 94 ? -13.139 3.314 2.056 1.00 91.19 94 ALA A C 1
ATOM 732 O O . ALA A 1 94 ? -12.651 3.660 0.982 1.00 91.19 94 ALA A O 1
ATOM 733 N N . ASP A 1 95 ? -14.165 3.960 2.614 1.00 91.38 95 ASP A N 1
ATOM 734 C CA . ASP A 1 95 ? -14.789 5.183 2.092 1.00 91.38 95 ASP A CA 1
ATOM 735 C C . ASP A 1 95 ? -13.994 6.467 2.384 1.00 91.38 95 ASP A C 1
ATOM 737 O O . ASP A 1 95 ? -14.279 7.526 1.829 1.00 91.38 95 ASP A O 1
ATOM 741 N N . GLU A 1 96 ? -12.967 6.396 3.230 1.00 91.62 96 GLU A N 1
ATOM 742 C CA . GLU A 1 96 ? -12.083 7.533 3.508 1.00 91.62 96 GLU A CA 1
ATOM 743 C C . GLU A 1 96 ? -10.853 7.564 2.591 1.00 91.62 96 GLU A C 1
ATOM 745 O O . GLU A 1 96 ? -10.150 8.577 2.539 1.00 91.62 96 GLU A O 1
ATOM 750 N N . LEU A 1 97 ? -10.594 6.474 1.860 1.00 92.75 97 LEU A N 1
ATOM 751 C CA . LEU A 1 97 ? -9.470 6.359 0.939 1.00 92.75 97 LEU A CA 1
ATOM 752 C C . LEU A 1 97 ? -9.791 7.029 -0.398 1.00 92.75 97 LEU A C 1
ATOM 754 O O . LEU A 1 97 ? -10.704 6.626 -1.118 1.00 92.75 97 LEU A O 1
ATOM 758 N N . THR A 1 98 ? -8.983 8.019 -0.757 1.00 93.69 98 THR A N 1
ATOM 759 C CA . THR A 1 98 ? -9.061 8.720 -2.041 1.00 93.69 98 THR A CA 1
ATOM 760 C C . THR A 1 98 ? -7.819 8.492 -2.885 1.00 93.69 98 THR A C 1
ATOM 762 O O . THR A 1 98 ? -7.913 8.605 -4.097 1.00 93.69 98 THR A O 1
ATOM 765 N N . SER A 1 99 ? -6.671 8.137 -2.316 1.00 94.50 99 SER A N 1
ATOM 766 C CA . SER A 1 99 ? -5.499 7.728 -3.091 1.00 94.50 99 SER A CA 1
ATOM 767 C C . SER A 1 99 ? -4.664 6.714 -2.321 1.00 94.50 99 SER A C 1
ATOM 769 O O . SER A 1 99 ? -4.721 6.644 -1.089 1.00 94.50 99 SER A O 1
ATOM 771 N N . VAL A 1 100 ? -3.901 5.908 -3.057 1.00 96.38 100 VAL A N 1
ATOM 772 C CA . VAL A 1 100 ? -2.965 4.940 -2.479 1.00 96.38 100 VAL A CA 1
ATOM 773 C C . VAL A 1 100 ? -1.632 5.076 -3.192 1.00 96.38 100 VAL A C 1
ATOM 775 O O . VAL A 1 100 ? -1.559 4.888 -4.406 1.00 96.38 100 VAL A O 1
ATOM 778 N N . THR A 1 101 ? -0.581 5.369 -2.434 1.00 97.50 101 THR A N 1
ATOM 779 C CA . THR A 1 101 ? 0.794 5.421 -2.933 1.00 97.50 101 THR A CA 1
ATOM 780 C C . THR A 1 101 ? 1.625 4.375 -2.211 1.00 97.50 101 THR A C 1
ATOM 782 O O . THR A 1 101 ? 1.636 4.328 -0.982 1.00 97.50 101 THR A O 1
ATOM 785 N N . ILE A 1 102 ? 2.320 3.530 -2.970 1.00 97.75 102 ILE A N 1
ATOM 786 C CA . ILE A 1 102 ? 3.190 2.479 -2.440 1.00 97.75 102 ILE A CA 1
ATOM 787 C C . ILE A 1 102 ? 4.590 2.639 -3.014 1.00 97.75 102 ILE A C 1
ATOM 789 O O . ILE A 1 102 ? 4.763 2.615 -4.232 1.00 97.75 102 ILE A O 1
ATOM 793 N N . GLU A 1 103 ? 5.575 2.733 -2.130 1.00 97.50 103 GLU A N 1
ATOM 794 C CA . GLU A 1 103 ? 7.002 2.651 -2.435 1.00 97.50 103 GLU A CA 1
ATOM 795 C C . GLU A 1 103 ? 7.547 1.388 -1.746 1.00 97.50 103 GLU A C 1
ATOM 797 O O . GLU A 1 103 ? 7.743 1.373 -0.529 1.00 97.50 103 GLU A O 1
ATOM 802 N N . ALA A 1 104 ? 7.718 0.295 -2.499 1.00 96.12 104 ALA A N 1
ATOM 803 C CA . ALA A 1 104 ? 8.170 -0.980 -1.930 1.00 96.12 104 ALA A CA 1
ATOM 804 C C . ALA A 1 104 ? 9.675 -0.957 -1.592 1.00 96.12 104 ALA A C 1
ATOM 806 O O . ALA A 1 104 ? 10.076 -1.444 -0.541 1.00 96.12 104 ALA A O 1
ATOM 807 N N . GLY A 1 105 ? 10.471 -0.214 -2.362 1.00 94.56 105 GLY A N 1
ATOM 808 C CA . GLY A 1 105 ? 11.827 0.152 -1.970 1.00 94.56 105 GLY A CA 1
ATOM 809 C C . GLY A 1 105 ? 12.869 -0.836 -2.498 1.00 94.56 105 GLY A C 1
ATOM 810 O O . GLY A 1 105 ? 12.842 -1.179 -3.674 1.00 94.56 105 GLY A O 1
ATOM 811 N N . PRO A 1 106 ? 13.921 -1.165 -1.727 1.00 95.00 106 PRO A N 1
ATOM 812 C CA . PRO A 1 106 ? 14.954 -2.085 -2.179 1.00 95.00 106 PRO A CA 1
ATOM 813 C C . PRO A 1 106 ? 14.704 -3.517 -1.689 1.00 95.00 106 PRO A C 1
ATOM 815 O O . PRO A 1 106 ? 14.717 -3.782 -0.487 1.00 95.00 106 PRO A O 1
ATOM 818 N N . GLY A 1 107 ? 14.703 -4.487 -2.590 1.00 94.94 107 GLY A N 1
ATOM 819 C CA . GLY A 1 107 ? 14.476 -5.887 -2.254 1.00 94.94 107 GLY A CA 1
ATOM 820 C C . GLY A 1 107 ? 13.689 -6.589 -3.347 1.00 94.94 107 GLY A C 1
ATOM 821 O O . GLY A 1 107 ? 13.258 -5.960 -4.288 1.00 94.94 107 GLY A O 1
ATOM 822 N N . ASP A 1 108 ? 13.538 -7.911 -3.251 1.00 97.38 108 ASP A N 1
ATOM 823 C CA . ASP A 1 108 ? 12.564 -8.598 -4.105 1.00 97.38 108 ASP A CA 1
ATOM 824 C C . ASP A 1 108 ? 11.201 -8.512 -3.395 1.00 97.38 108 ASP A C 1
ATOM 826 O O . ASP A 1 108 ? 10.932 -9.314 -2.487 1.00 97.38 108 ASP A O 1
ATOM 830 N N . ASP A 1 109 ? 10.381 -7.531 -3.770 1.00 97.44 109 ASP A N 1
ATOM 831 C CA . ASP A 1 109 ? 9.134 -7.199 -3.083 1.00 97.44 109 ASP A CA 1
ATOM 832 C C . ASP A 1 109 ? 7.912 -7.902 -3.675 1.00 97.44 109 ASP A C 1
ATOM 834 O O . ASP A 1 109 ? 7.841 -8.261 -4.853 1.00 97.44 109 ASP A O 1
ATOM 838 N N . VAL A 1 110 ? 6.899 -8.113 -2.833 1.00 97.81 110 VAL A N 1
ATOM 839 C CA . VAL A 1 110 ? 5.599 -8.649 -3.250 1.00 97.81 110 VAL A CA 1
ATOM 840 C C . VAL A 1 110 ? 4.502 -7.673 -2.864 1.00 97.81 110 VAL A C 1
ATOM 842 O O . VAL A 1 110 ? 4.154 -7.570 -1.691 1.00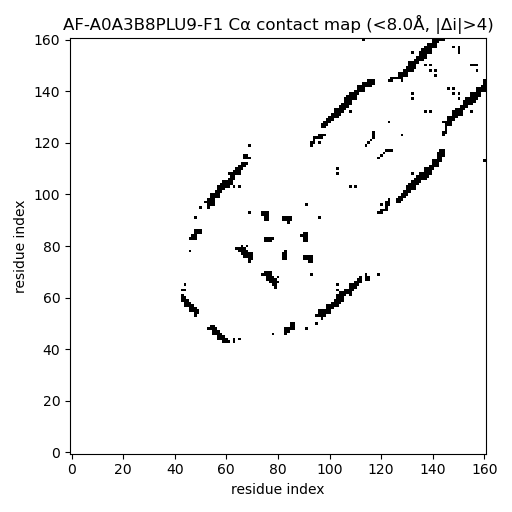 97.81 110 VAL A O 1
ATOM 845 N N . VAL A 1 111 ? 3.905 -7.010 -3.850 1.00 97.94 111 VAL A N 1
ATOM 846 C CA . VAL A 1 111 ? 2.795 -6.073 -3.651 1.00 97.94 111 VAL A CA 1
ATOM 847 C C . VAL A 1 111 ? 1.503 -6.683 -4.189 1.00 97.94 111 VAL A C 1
ATOM 849 O O . VAL A 1 111 ? 1.432 -7.097 -5.348 1.00 97.94 111 VAL A O 1
ATOM 852 N N . ASP A 1 112 ? 0.465 -6.736 -3.357 1.00 97.56 112 ASP A N 1
ATOM 853 C CA . ASP A 1 112 ? -0.855 -7.252 -3.721 1.00 97.56 112 ASP A CA 1
ATOM 854 C C . ASP A 1 112 ? -1.953 -6.226 -3.417 1.00 97.56 112 ASP A C 1
ATOM 856 O O . ASP A 1 112 ? -2.291 -5.963 -2.260 1.00 97.56 112 ASP A O 1
ATOM 860 N N . LEU A 1 113 ? -2.517 -5.667 -4.490 1.00 96.50 113 LEU A N 1
ATOM 861 C CA . LEU A 1 113 ? -3.662 -4.757 -4.473 1.00 96.50 113 LEU A CA 1
ATOM 862 C C . LEU A 1 113 ? -4.947 -5.413 -4.981 1.00 96.50 113 LEU A C 1
ATOM 864 O O . LEU A 1 113 ? -5.939 -4.731 -5.222 1.00 96.50 113 LEU A O 1
ATOM 868 N N . SER A 1 114 ? -4.974 -6.736 -5.146 1.00 95.75 114 SER A N 1
ATOM 869 C CA . SER A 1 114 ? -6.095 -7.434 -5.786 1.00 95.75 114 SER A CA 1
ATOM 870 C C . SER A 1 114 ? -7.426 -7.330 -5.037 1.00 95.75 114 SER A C 1
ATOM 872 O O . SER A 1 114 ? -8.462 -7.642 -5.622 1.00 95.75 114 SER A O 1
ATOM 874 N N . ALA A 1 115 ? -7.409 -6.907 -3.769 1.00 93.88 115 ALA A N 1
ATOM 875 C CA . ALA A 1 115 ? -8.600 -6.650 -2.962 1.00 93.88 115 ALA A CA 1
ATOM 876 C C . ALA A 1 115 ? -9.205 -5.249 -3.183 1.00 93.88 115 ALA A C 1
ATOM 878 O O . ALA A 1 115 ? -10.331 -4.990 -2.742 1.00 93.88 115 ALA A O 1
ATOM 879 N N . LEU A 1 116 ? -8.475 -4.343 -3.843 1.00 93.56 116 LEU A N 1
ATOM 880 C CA . LEU A 1 116 ? -8.950 -3.006 -4.179 1.00 93.56 116 LEU A CA 1
ATOM 881 C C . LEU A 1 116 ? -9.812 -3.096 -5.439 1.00 93.56 116 LEU A C 1
ATOM 883 O O . LEU A 1 116 ? -9.330 -3.023 -6.564 1.00 93.56 116 LEU A O 1
ATOM 887 N N . ASP A 1 117 ? -11.110 -3.289 -5.244 1.00 92.25 117 ASP A N 1
ATOM 888 C CA . ASP A 1 117 ? -12.095 -3.346 -6.321 1.00 92.25 117 ASP A CA 1
ATOM 889 C C . ASP A 1 117 ? -13.111 -2.194 -6.196 1.00 92.25 117 ASP A C 1
ATOM 891 O O . ASP A 1 117 ? -13.437 -1.789 -5.076 1.00 92.25 117 ASP A O 1
ATOM 895 N N . PRO A 1 118 ? -13.738 -1.746 -7.304 1.00 89.19 118 PRO A N 1
ATOM 896 C CA . PRO A 1 118 ? -14.755 -0.683 -7.297 1.00 89.19 118 PRO A CA 1
ATOM 897 C C . PRO A 1 118 ? -15.953 -0.929 -6.368 1.00 89.19 118 PRO A C 1
ATOM 899 O O . PRO A 1 118 ? -16.661 -0.000 -5.991 1.00 89.19 118 PRO A O 1
ATOM 902 N N . GLY A 1 119 ? -16.243 -2.196 -6.053 1.00 87.94 119 GLY A N 1
ATOM 903 C CA . GLY A 1 119 ? -17.327 -2.563 -5.140 1.00 87.94 119 GLY A CA 1
ATOM 904 C C . GLY A 1 119 ? -16.963 -2.424 -3.661 1.00 87.94 119 GLY A C 1
ATOM 905 O O . GLY A 1 119 ? -17.865 -2.292 -2.837 1.00 87.94 119 GLY A O 1
ATOM 906 N N . THR A 1 120 ? -15.669 -2.469 -3.349 1.00 87.50 120 THR A N 1
ATOM 907 C CA . THR A 1 120 ? -15.121 -2.407 -1.989 1.00 87.50 120 THR A CA 1
ATOM 908 C C . THR A 1 120 ? -14.623 -0.995 -1.674 1.00 87.50 120 THR A C 1
ATOM 910 O O . THR A 1 120 ? -14.857 -0.503 -0.578 1.00 87.50 120 THR A O 1
ATOM 913 N N . PHE A 1 121 ? -14.021 -0.326 -2.663 1.00 90.75 121 PHE A N 1
ATOM 914 C CA . PHE A 1 121 ? -13.476 1.029 -2.574 1.00 90.75 121 PHE A CA 1
ATOM 915 C C . PHE A 1 121 ? -14.119 1.927 -3.645 1.00 90.75 121 PHE A C 1
ATOM 917 O O . PHE A 1 121 ? -13.538 2.146 -4.711 1.00 90.75 121 PHE A O 1
ATOM 924 N N . PRO A 1 122 ? -15.352 2.414 -3.419 1.00 85.69 122 PRO A N 1
ATOM 925 C CA . PRO A 1 122 ? -16.082 3.186 -4.423 1.00 85.69 122 PRO A CA 1
ATOM 926 C C . PRO A 1 122 ? -15.445 4.553 -4.710 1.00 85.69 122 PRO A C 1
ATOM 928 O O . PRO A 1 122 ? -15.558 5.046 -5.831 1.00 85.69 122 PRO A O 1
ATOM 931 N N . ASP A 1 123 ? -14.764 5.143 -3.727 1.00 88.19 123 ASP A N 1
ATOM 932 C CA . ASP A 1 123 ? -14.155 6.471 -3.849 1.00 88.19 123 ASP A CA 1
ATOM 933 C C . ASP A 1 123 ? -12.781 6.450 -4.544 1.00 88.19 123 ASP A C 1
ATOM 935 O O . ASP A 1 123 ? -12.279 7.505 -4.926 1.00 88.19 123 ASP A O 1
ATOM 939 N N . LEU A 1 124 ? -12.233 5.257 -4.826 1.00 88.19 124 LEU A N 1
ATOM 940 C CA . LEU A 1 124 ? -10.990 5.078 -5.589 1.00 88.19 124 LEU A CA 1
ATOM 941 C C . LEU A 1 124 ? -11.185 4.951 -7.116 1.00 88.19 124 LEU A C 1
ATOM 943 O O . LEU A 1 124 ? -10.223 4.781 -7.859 1.00 88.19 124 LEU A O 1
ATOM 947 N N . ILE A 1 125 ? -12.424 4.992 -7.621 1.00 83.81 125 ILE A N 1
ATOM 948 C CA . ILE A 1 125 ? -12.725 4.735 -9.048 1.00 83.81 125 ILE A CA 1
ATOM 949 C C . ILE A 1 125 ? -12.113 5.777 -9.990 1.00 83.81 125 ILE A C 1
ATOM 951 O O . ILE A 1 125 ? -11.693 5.431 -11.094 1.00 83.81 125 ILE A O 1
ATOM 955 N N . ASP A 1 126 ? -12.082 7.036 -9.565 1.00 79.56 126 ASP A N 1
ATOM 956 C CA . ASP A 1 126 ? -11.638 8.172 -10.381 1.00 79.56 126 ASP A CA 1
ATOM 957 C C . ASP A 1 126 ? -10.369 8.827 -9.811 1.00 79.56 126 ASP A C 1
ATOM 959 O O . ASP A 1 126 ? -10.124 10.018 -10.033 1.00 79.56 126 ASP A O 1
ATOM 963 N N . THR A 1 127 ? -9.579 8.075 -9.045 1.00 86.19 127 THR A N 1
ATOM 964 C CA . THR A 1 127 ? -8.419 8.602 -8.327 1.00 86.19 127 THR A CA 1
ATOM 965 C C . THR A 1 127 ? -7.143 7.812 -8.598 1.00 86.19 127 THR A C 1
ATOM 967 O O . THR A 1 127 ? -7.138 6.833 -9.343 1.00 86.19 127 THR A O 1
ATOM 970 N N . ASP A 1 128 ? -6.037 8.304 -8.041 1.00 89.38 128 ASP A N 1
ATOM 971 C CA . ASP A 1 128 ? -4.703 7.792 -8.316 1.00 89.38 128 ASP A CA 1
ATOM 972 C C . ASP A 1 128 ? -4.339 6.654 -7.345 1.00 89.38 128 ASP A C 1
ATOM 974 O O . ASP A 1 128 ? -4.247 6.848 -6.129 1.00 89.38 128 ASP A O 1
ATOM 978 N N . ILE A 1 129 ? -4.089 5.468 -7.905 1.00 95.69 129 ILE A N 1
ATOM 979 C CA . ILE A 1 129 ? -3.378 4.368 -7.246 1.00 95.69 129 ILE A CA 1
ATOM 980 C C . ILE A 1 129 ? -2.008 4.259 -7.914 1.00 95.69 129 ILE A C 1
ATOM 982 O O . ILE A 1 129 ? -1.917 3.992 -9.114 1.00 95.69 129 ILE A O 1
ATOM 986 N N . SER A 1 130 ? -0.940 4.482 -7.152 1.00 96.75 130 SER A N 1
ATOM 987 C CA . SER A 1 130 ? 0.437 4.461 -7.644 1.00 96.75 130 SER A CA 1
ATOM 988 C C . SER A 1 130 ? 1.274 3.449 -6.875 1.00 96.75 130 SER A C 1
ATOM 990 O O . SER A 1 130 ? 1.304 3.465 -5.647 1.00 96.75 130 SER A O 1
ATOM 992 N N . VAL A 1 131 ? 1.998 2.601 -7.601 1.00 97.88 131 VAL A N 1
ATOM 993 C CA . VAL A 1 131 ? 2.926 1.618 -7.034 1.00 97.88 131 VAL A CA 1
ATOM 994 C C . VAL A 1 131 ? 4.282 1.739 -7.712 1.00 97.88 131 VAL A C 1
ATOM 996 O O . VAL A 1 131 ? 4.371 1.697 -8.943 1.00 97.88 131 VAL A O 1
ATOM 999 N N . ASN A 1 132 ? 5.325 1.841 -6.899 1.00 97.75 132 ASN A N 1
ATOM 1000 C CA . ASN A 1 132 ? 6.718 1.740 -7.294 1.00 97.75 132 ASN A CA 1
ATOM 1001 C C . ASN A 1 132 ? 7.350 0.508 -6.626 1.00 97.75 132 ASN A C 1
ATOM 1003 O O . ASN A 1 132 ? 7.317 0.401 -5.400 1.00 97.75 132 ASN A O 1
ATOM 1007 N N . GLY A 1 133 ? 7.870 -0.417 -7.437 1.00 96.81 133 GLY A N 1
ATOM 1008 C CA . GLY A 1 133 ? 8.599 -1.604 -6.982 1.00 96.81 133 GLY A CA 1
ATOM 1009 C C . GLY A 1 133 ? 9.935 -1.208 -6.370 1.00 96.81 133 GLY A C 1
ATOM 1010 O O . GLY A 1 133 ? 10.122 -1.318 -5.167 1.00 96.81 133 GLY A O 1
ATOM 1011 N N . GLY A 1 134 ? 10.779 -0.552 -7.161 1.00 97.12 134 GLY A N 1
ATOM 1012 C CA . GLY A 1 134 ? 12.061 -0.033 -6.708 1.00 97.12 134 GLY A CA 1
ATOM 1013 C C . GLY A 1 134 ? 13.212 -0.903 -7.203 1.00 97.12 134 GLY A C 1
ATOM 1014 O O . GLY A 1 134 ? 13.277 -1.245 -8.380 1.00 97.12 134 GLY A O 1
ATOM 1015 N N . ASP A 1 135 ? 14.198 -1.168 -6.350 1.00 96.75 135 ASP A N 1
ATOM 1016 C CA . ASP A 1 135 ? 15.370 -1.955 -6.750 1.00 96.75 135 ASP A CA 1
ATOM 1017 C C . ASP A 1 135 ? 15.139 -3.436 -6.412 1.00 96.75 135 ASP A C 1
ATOM 1019 O O . ASP A 1 135 ? 15.176 -3.786 -5.238 1.00 96.75 135 ASP A O 1
ATOM 1023 N N . GLY A 1 136 ? 15.087 -4.333 -7.396 1.00 97.12 136 GLY A N 1
ATOM 1024 C CA . GLY A 1 136 ? 14.940 -5.772 -7.152 1.00 97.12 136 GLY A CA 1
ATOM 1025 C C . GLY A 1 136 ? 14.115 -6.478 -8.216 1.00 97.12 136 GLY A C 1
ATOM 1026 O O . GLY A 1 136 ? 13.926 -5.946 -9.298 1.00 97.12 136 GLY A O 1
ATOM 1027 N N . ASN A 1 137 ? 13.728 -7.734 -7.981 1.00 98.25 137 ASN A N 1
ATOM 1028 C CA . ASN A 1 137 ? 12.830 -8.455 -8.888 1.00 98.25 137 ASN A CA 1
ATOM 1029 C C . ASN A 1 137 ? 11.452 -8.560 -8.245 1.00 98.25 137 ASN A C 1
ATOM 1031 O O . ASN A 1 137 ? 11.161 -9.532 -7.535 1.00 98.25 137 ASN A O 1
ATOM 1035 N N . ASP A 1 138 ? 10.609 -7.575 -8.524 1.00 98.31 138 ASP A N 1
ATOM 1036 C CA . ASP A 1 138 ? 9.359 -7.410 -7.796 1.00 98.31 138 ASP A CA 1
ATOM 1037 C C . ASP A 1 138 ? 8.211 -8.197 -8.421 1.00 98.31 138 ASP A C 1
ATOM 1039 O O . ASP A 1 138 ? 8.148 -8.445 -9.630 1.00 98.31 138 ASP A O 1
ATOM 1043 N N . LEU A 1 139 ? 7.249 -8.584 -7.590 1.00 98.38 139 LEU A N 1
ATOM 1044 C CA . LEU A 1 139 ? 5.967 -9.126 -8.015 1.00 98.38 139 LEU A CA 1
ATOM 1045 C C . LEU A 1 139 ? 4.856 -8.179 -7.577 1.00 98.38 139 LEU A C 1
ATOM 1047 O O . LEU A 1 139 ? 4.478 -8.154 -6.409 1.00 98.38 139 LEU A O 1
ATOM 1051 N N . ILE A 1 140 ? 4.276 -7.462 -8.535 1.00 98.38 140 ILE A N 1
ATOM 1052 C CA . ILE A 1 140 ? 3.228 -6.478 -8.267 1.00 98.38 140 ILE A CA 1
ATOM 1053 C C . ILE A 1 140 ? 1.929 -6.929 -8.927 1.00 98.38 140 ILE A C 1
ATOM 1055 O O . ILE A 1 140 ? 1.837 -7.055 -10.151 1.00 98.38 140 ILE A O 1
ATOM 1059 N N . THR A 1 141 ? 0.905 -7.158 -8.109 1.00 98.31 141 THR A N 1
ATOM 1060 C CA . THR A 1 141 ? -0.470 -7.399 -8.553 1.00 98.31 141 THR A CA 1
ATOM 1061 C C . THR A 1 141 ? -1.281 -6.124 -8.370 1.00 98.31 141 THR A C 1
ATOM 1063 O O . THR A 1 141 ? -1.475 -5.670 -7.245 1.00 98.31 141 THR A O 1
ATOM 1066 N N . GLY A 1 142 ? -1.747 -5.562 -9.484 1.00 96.38 142 GLY A N 1
ATOM 1067 C CA . GLY A 1 142 ? -2.589 -4.372 -9.521 1.00 96.38 142 GLY A CA 1
ATOM 1068 C C . GLY A 1 142 ? -3.994 -4.602 -8.967 1.00 96.38 142 GLY A C 1
ATOM 1069 O O . GLY A 1 142 ? -4.418 -5.735 -8.702 1.00 96.38 142 GLY A O 1
ATOM 1070 N N . SER A 1 143 ? -4.705 -3.496 -8.803 1.00 95.38 143 SER A N 1
ATOM 1071 C CA . SER A 1 143 ? -6.075 -3.448 -8.316 1.00 95.38 143 SER A CA 1
ATOM 1072 C C . SER A 1 143 ? -7.082 -3.682 -9.446 1.00 95.38 143 SER A C 1
ATOM 1074 O O . SER A 1 143 ? -6.729 -3.764 -10.620 1.00 95.38 143 SER A O 1
ATOM 1076 N N . GLY A 1 144 ? -8.366 -3.804 -9.105 1.00 93.94 144 GLY A N 1
ATOM 1077 C CA . GLY A 1 144 ? -9.468 -3.786 -10.074 1.00 93.94 144 GLY A CA 1
ATOM 1078 C C . GLY A 1 144 ? -9.835 -2.380 -10.580 1.00 93.94 144 GLY A C 1
ATOM 1079 O O . GLY A 1 144 ? -10.891 -2.216 -11.199 1.00 93.94 144 GLY A O 1
ATOM 1080 N N . LEU A 1 145 ? -9.020 -1.368 -10.268 1.00 93.25 145 LEU A N 1
ATOM 1081 C CA . LEU A 1 145 ? -9.205 0.051 -10.580 1.00 93.25 145 LEU A CA 1
ATOM 1082 C C . LEU A 1 145 ? -8.095 0.530 -11.539 1.00 93.25 145 LEU A C 1
ATOM 1084 O O . LEU A 1 145 ? -7.356 -0.265 -12.116 1.00 93.25 145 LEU A O 1
ATOM 1088 N N . ALA A 1 146 ? -8.023 1.838 -11.795 1.00 92.81 146 ALA A N 1
ATOM 1089 C CA . ALA A 1 146 ? -6.967 2.401 -12.628 1.00 92.81 146 ALA A CA 1
ATOM 1090 C C . ALA A 1 146 ? -5.663 2.539 -11.824 1.00 92.81 146 ALA A C 1
ATOM 1092 O O . ALA A 1 146 ? -5.559 3.409 -10.966 1.00 92.81 146 ALA A O 1
ATOM 1093 N N . ASP A 1 147 ? -4.662 1.719 -12.150 1.00 94.75 147 ASP A N 1
ATOM 1094 C CA . ASP A 1 147 ? -3.351 1.761 -11.496 1.00 94.75 147 ASP A CA 1
ATOM 1095 C C . ASP A 1 147 ? -2.271 2.411 -12.370 1.00 94.75 147 ASP A C 1
ATOM 1097 O O . ASP A 1 147 ? -2.197 2.199 -13.588 1.00 94.75 147 ASP A O 1
ATOM 1101 N N . GLN A 1 148 ? -1.342 3.104 -11.719 1.00 95.81 148 GLN A N 1
ATOM 1102 C CA . GLN A 1 148 ? -0.023 3.408 -12.251 1.00 95.81 148 GLN A CA 1
ATOM 1103 C C . GLN A 1 148 ? 1.014 2.532 -11.541 1.00 95.81 148 GLN A C 1
ATOM 1105 O O . GLN A 1 148 ? 1.323 2.749 -10.376 1.00 95.81 148 GLN A O 1
ATOM 1110 N N . ILE A 1 149 ? 1.582 1.561 -12.256 1.00 97.19 149 ILE A N 1
ATOM 1111 C CA . ILE A 1 149 ? 2.571 0.631 -11.696 1.00 97.19 149 ILE A CA 1
ATOM 1112 C C . ILE A 1 149 ? 3.903 0.791 -12.426 1.00 97.19 149 ILE A C 1
ATOM 1114 O O . ILE A 1 149 ? 3.963 0.710 -13.658 1.00 97.19 149 ILE A O 1
ATOM 1118 N N . VAL A 1 150 ? 4.969 0.994 -11.658 1.00 97.62 150 VAL A N 1
ATOM 1119 C CA . VAL A 1 150 ? 6.355 1.073 -12.121 1.00 97.62 150 VAL A CA 1
ATOM 1120 C C . VAL A 1 150 ? 7.162 0.035 -11.345 1.00 97.62 150 VAL A C 1
ATOM 1122 O O . VAL A 1 150 ? 7.157 0.067 -10.126 1.00 97.62 150 VAL A O 1
ATOM 1125 N N . GLY A 1 151 ? 7.823 -0.899 -12.035 1.00 96.56 151 GLY A N 1
ATOM 1126 C CA . GLY A 1 151 ? 8.734 -1.855 -11.380 1.00 96.56 151 GLY A CA 1
ATOM 1127 C C . GLY A 1 151 ? 10.082 -1.231 -11.000 1.00 96.56 151 GLY A C 1
ATOM 1128 O O . GLY A 1 151 ? 10.615 -1.516 -9.948 1.00 96.56 151 GLY A O 1
ATOM 1129 N N . ASP A 1 152 ? 10.551 -0.269 -11.801 1.00 96.94 152 ASP A N 1
ATOM 1130 C CA . ASP A 1 152 ? 11.883 0.347 -11.714 1.00 96.94 152 ASP A CA 1
ATOM 1131 C C . ASP A 1 152 ? 13.025 -0.627 -12.068 1.00 96.94 152 ASP A C 1
ATOM 1133 O O . ASP A 1 152 ? 13.126 -1.017 -13.241 1.00 96.94 152 ASP A O 1
ATOM 1137 N N . ALA A 1 153 ? 13.937 -0.945 -11.151 1.00 97.06 153 ALA A N 1
ATOM 1138 C CA . ALA A 1 153 ? 15.224 -1.544 -11.467 1.00 97.06 153 ALA A CA 1
ATOM 1139 C C . ALA A 1 153 ? 15.288 -3.032 -11.110 1.00 97.06 153 ALA A C 1
ATOM 1141 O O . ALA A 1 153 ? 15.748 -3.411 -10.040 1.00 97.06 153 ALA A O 1
ATOM 1142 N N . GLY A 1 154 ? 15.048 -3.881 -12.103 1.00 97.56 154 GLY A N 1
ATOM 1143 C CA . GLY A 1 154 ? 15.355 -5.308 -12.069 1.00 97.56 154 GLY A CA 1
ATOM 1144 C C . GLY A 1 154 ? 14.425 -6.090 -12.986 1.00 97.56 154 GLY A C 1
ATOM 1145 O O . GLY A 1 154 ? 13.945 -5.539 -13.980 1.00 97.56 154 GLY A O 1
ATOM 1146 N N . ASP A 1 155 ? 14.261 -7.393 -12.742 1.00 98.31 155 ASP A N 1
ATOM 1147 C CA . ASP A 1 155 ? 13.389 -8.246 -13.557 1.00 98.31 155 ASP A CA 1
ATOM 1148 C C . ASP A 1 155 ? 12.000 -8.381 -12.903 1.00 98.31 155 ASP A C 1
ATOM 1150 O O . ASP A 1 155 ? 11.672 -9.409 -12.304 1.00 98.31 155 ASP A O 1
ATOM 1154 N N . ASP A 1 156 ? 11.166 -7.353 -13.063 1.00 98.31 156 ASP A N 1
ATOM 1155 C CA . ASP A 1 156 ? 9.855 -7.270 -12.406 1.00 98.31 156 ASP A CA 1
ATOM 1156 C C . ASP A 1 156 ? 8.742 -8.028 -13.137 1.00 98.31 156 ASP A C 1
ATOM 1158 O O . ASP A 1 156 ? 8.689 -8.138 -14.369 1.00 98.31 156 ASP A O 1
ATOM 1162 N N . THR A 1 157 ? 7.774 -8.505 -12.360 1.00 98.50 157 THR A N 1
ATOM 1163 C CA . THR A 1 157 ? 6.532 -9.114 -12.833 1.00 98.50 157 THR A CA 1
ATOM 1164 C C . THR A 1 157 ? 5.339 -8.268 -12.413 1.00 98.50 157 THR A C 1
ATOM 1166 O O . THR A 1 157 ? 4.961 -8.242 -11.246 1.00 98.50 157 THR A O 1
ATOM 1169 N N . LEU A 1 158 ? 4.691 -7.635 -13.392 1.00 97.81 158 LEU A N 1
ATOM 1170 C CA . LEU A 1 158 ? 3.515 -6.791 -13.174 1.00 97.81 158 LEU A CA 1
ATOM 1171 C C . LEU A 1 158 ? 2.255 -7.487 -13.705 1.00 97.81 158 LEU A C 1
ATOM 1173 O O . LEU A 1 158 ? 2.177 -7.842 -14.886 1.00 97.81 158 LEU A O 1
ATOM 1177 N N . VAL A 1 159 ? 1.258 -7.672 -12.843 1.00 96.94 159 VAL A N 1
ATOM 1178 C CA . VAL A 1 159 ? -0.030 -8.296 -13.170 1.00 96.94 159 VAL A CA 1
ATOM 117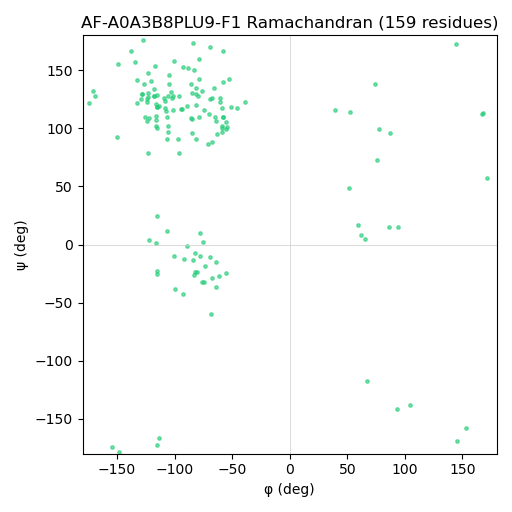9 C C . VAL A 1 159 ? -1.143 -7.267 -12.995 1.00 96.94 159 VAL A C 1
ATOM 1181 O O . VAL A 1 159 ? -1.570 -7.009 -11.878 1.00 96.94 159 VAL A O 1
ATOM 1184 N N . GLY A 1 160 ? -1.638 -6.693 -14.094 1.00 91.12 160 GLY A N 1
ATOM 1185 C CA . GLY A 1 160 ? -2.839 -5.843 -14.074 1.00 91.12 160 GLY A CA 1
ATOM 1186 C C . GLY A 1 160 ? -4.137 -6.660 -14.023 1.00 91.12 160 GLY A C 1
ATOM 1187 O O . GLY A 1 160 ? -4.135 -7.840 -14.402 1.00 91.12 160 GLY A O 1
ATOM 1188 N N . ARG A 1 161 ? -5.243 -6.040 -13.591 1.00 84.44 161 ARG A N 1
ATOM 1189 C CA . ARG A 1 161 ? -6.576 -6.666 -13.535 1.00 84.44 161 ARG A CA 1
ATOM 1190 C C . ARG A 1 161 ? -7.636 -5.933 -14.355 1.00 84.44 161 ARG A C 1
ATOM 1192 O O . ARG A 1 161 ? -7.382 -4.799 -14.807 1.00 84.44 161 ARG A O 1
#

Radius of gyration: 38.34 Å; Cα contacts (8 Å, |Δi|>4): 335; chains: 1; bounding box: 88×89×84 Å

Nearest PDB structures (foldseek):
  2zvd-assembly1_C  TM=5.023E-01  e=1.796E+00  Pseudomonas sp. MIS38
  9g6k-assembly1_LA  TM=4.630E-01  e=9.584E+00  Toxoplasma gondii
  3a70-assembly1_A  TM=2.840E-01  e=1.447E+00  Pseudomonas sp. MIS38
  7xc2-assembly1_C  TM=5.283E-01  e=6.566E+00  Triticum monococcum

Foldseek 3Di:
DDDDDDDDDDDDDDDDDPPDDPPPPPPPPPDPDDDDDPDDPDPQKDWDAAQVQQEIEIEGAEAEEWEWAADPPPQFIDTVNHFDANVPRHTHHLASHQEYEYDHEAYAYEAHQQRAACVSRVNPQPHEYEYEQYAYAYEHEDYNHDYHYHPPHDNYHYHYD

Mean predicted aligned error: 12.47 Å

pLDDT: mean 83.88, std 18.33, range [35.28, 98.5]

Sequence (161 aa):
MRFSSWLETVRIRLGRSRRRGTQRLRRRTMRPAVEPLESRTLLSVTSVFNPMTGDLDIDSDAADTIVVSMDAETTEVLVNDAVVDDQQGGTVTADELTSVTIEAGPGDDVVDLSALDPGTFPDLIDTDISVNGGDGNDLITGSGLADQIVGDAGDDTLVGR

S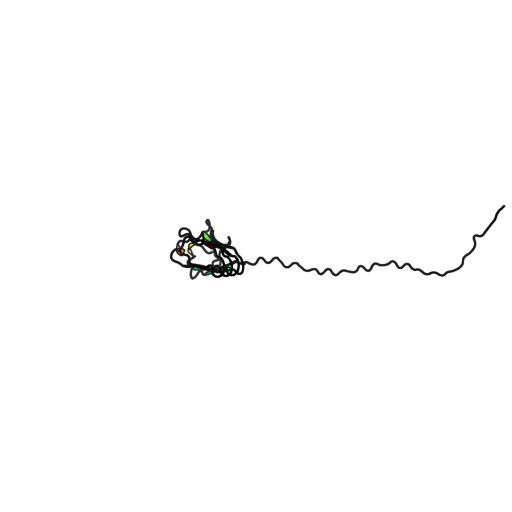olvent-accessible surface area (backbone atoms only — not comparable to full-atom values): 9468 Å² total; per-residue (Å²): 135,90,78,88,84,78,93,73,78,87,79,80,88,87,78,89,72,84,79,70,77,79,74,74,76,78,77,79,73,82,72,86,81,75,79,79,75,77,83,84,83,73,80,53,67,47,78,50,47,40,81,90,77,17,37,36,42,34,43,31,74,38,62,46,74,47,38,44,38,62,41,90,88,77,42,30,30,22,52,67,88,37,77,41,54,38,84,79,86,52,66,33,38,37,82,54,37,35,31,40,40,36,39,42,28,45,30,56,29,37,36,38,27,67,61,42,29,56,90,66,26,62,53,36,60,89,33,59,33,39,39,36,36,30,43,31,47,25,40,39,35,39,25,59,49,61,68,48,79,41,50,75,50,60,72,53,45,81,42,80,99